Protein AF-A0A1I7GYC0-F1 (afdb_monomer)

pLDDT: mean 74.36, std 14.15, range [37.56, 94.44]

Nearest PDB structures (foldseek):
  2ltu-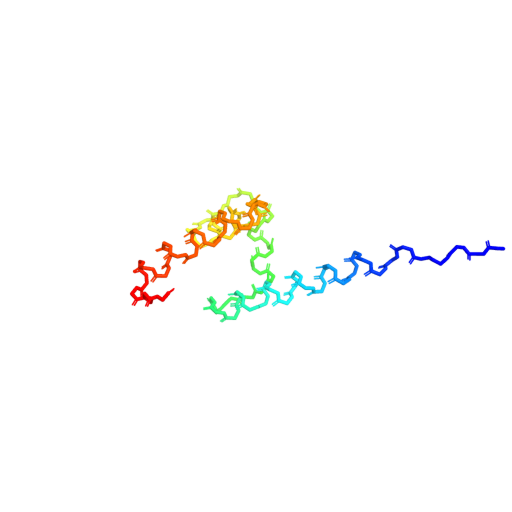assembly1_A  TM=5.463E-01  e=8.623E+00  Homo sapiens

Foldseek 3Di:
DDDDDPPPPVVVVVVVVLVVLCVVCVVVVHDSVVLVVCQVVVDNPDPSSVVVVVLVVDPDPVVNVVVVCVVCVVVVNHD

Sequence (79 aa):
MCEPLMIGASAQRQVRLRASLQRVADALGVSPETLIEDAKKGTFSDETSELLRLWFQIKDPSKRRFLLGEVRKAAGNAS

Solvent-accessible surface area (backbone atoms only — not comparable to full-atom values): 4794 Å² total; per-residue (Å²): 139,82,82,87,69,90,59,60,68,61,52,56,49,50,53,54,49,51,56,54,43,42,57,52,16,62,76,69,76,49,55,49,65,55,58,53,53,44,65,68,63,77,59,54,92,43,73,65,54,44,49,52,53,51,58,71,67,56,81,52,69,67,60,51,53,51,52,53,46,52,54,27,49,76,70,69,56,76,122

Mean predicted aligned error: 10.97 Å

Radius of gyration: 16.13 Å; Cα contacts (8 Å, |Δi|>4): 31; chains: 1; bounding box: 47×28×44 Å

Structure (mmCIF, N/CA/C/O backbone):
data_AF-A0A1I7GYC0-F1
#
_entry.id   AF-A0A1I7GYC0-F1
#
loop_
_atom_site.group_PDB
_atom_site.id
_atom_site.type_symbol
_atom_site.label_atom_id
_atom_site.label_alt_id
_atom_site.label_comp_id
_atom_site.label_asym_id
_atom_site.label_entity_id
_atom_site.label_seq_id
_atom_site.pdbx_PDB_ins_code
_atom_site.Cartn_x
_atom_site.Cartn_y
_atom_site.Cartn_z
_atom_site.occupancy
_atom_site.B_iso_or_equiv
_atom_site.auth_seq_id
_atom_site.auth_comp_id
_atom_site.auth_asym_id
_atom_site.auth_atom_id
_atom_site.pdbx_PDB_model_num
ATOM 1 N N . MET A 1 1 ? 38.067 -8.199 -27.233 1.00 37.56 1 MET A N 1
ATOM 2 C CA . MET A 1 1 ? 37.772 -7.181 -26.204 1.00 37.56 1 MET A CA 1
ATOM 3 C C . MET A 1 1 ? 36.331 -7.411 -25.780 1.00 37.56 1 MET A C 1
ATOM 5 O O . MET A 1 1 ? 35.455 -7.225 -26.609 1.00 37.56 1 MET A O 1
ATOM 9 N N . CYS A 1 2 ? 36.092 -7.944 -24.582 1.00 39.19 2 CYS A N 1
ATOM 10 C CA . CYS A 1 2 ? 34.742 -8.217 -24.079 1.00 39.19 2 CYS A CA 1
ATOM 11 C C . CYS A 1 2 ? 34.430 -7.211 -22.973 1.00 39.19 2 CYS A C 1
ATOM 13 O O . CYS A 1 2 ? 35.168 -7.126 -21.994 1.00 39.19 2 CYS A O 1
ATOM 15 N N . GLU A 1 3 ? 33.372 -6.431 -23.160 1.00 44.50 3 GLU A N 1
ATOM 16 C CA . GLU A 1 3 ? 32.879 -5.467 -22.179 1.00 44.50 3 GLU A CA 1
ATOM 17 C C . GLU A 1 3 ? 32.333 -6.195 -20.935 1.00 44.50 3 GLU A C 1
ATOM 19 O O . GLU A 1 3 ? 31.530 -7.125 -21.078 1.00 44.50 3 GLU A O 1
ATOM 24 N N . PRO A 1 4 ? 32.711 -5.806 -19.703 1.00 46.28 4 PRO A N 1
ATOM 25 C CA . PRO A 1 4 ? 32.142 -6.406 -18.511 1.00 46.28 4 PRO A CA 1
ATOM 26 C C . PRO A 1 4 ? 30.803 -5.733 -18.177 1.00 46.28 4 PRO A C 1
ATOM 28 O O . PRO A 1 4 ? 30.731 -4.690 -17.538 1.00 46.28 4 PRO A O 1
ATOM 31 N N . LEU A 1 5 ? 29.731 -6.383 -18.625 1.00 47.72 5 LEU A N 1
ATOM 32 C CA . LEU A 1 5 ? 28.529 -6.693 -17.845 1.00 47.72 5 LEU A CA 1
ATOM 33 C C . LEU A 1 5 ? 27.998 -5.581 -16.914 1.00 47.72 5 LEU A C 1
ATOM 35 O O . LEU A 1 5 ? 28.106 -5.649 -15.690 1.00 47.72 5 LEU A O 1
ATOM 39 N N . MET A 1 6 ? 27.200 -4.679 -17.488 1.00 49.22 6 MET A N 1
ATOM 40 C CA . MET A 1 6 ? 26.151 -3.910 -16.793 1.00 49.22 6 MET A CA 1
ATOM 41 C C . MET A 1 6 ? 24.988 -4.801 -16.265 1.00 49.22 6 MET A C 1
ATOM 43 O O . MET A 1 6 ? 23.831 -4.389 -16.253 1.00 49.22 6 MET A O 1
ATOM 47 N N . ILE A 1 7 ? 25.262 -6.039 -15.824 1.00 52.78 7 ILE A N 1
ATOM 48 C CA . ILE A 1 7 ? 24.254 -7.021 -15.359 1.00 52.78 7 ILE A CA 1
ATOM 49 C C . ILE A 1 7 ? 24.036 -6.961 -13.829 1.00 52.78 7 ILE A C 1
ATOM 51 O O . ILE A 1 7 ? 23.034 -7.451 -13.311 1.00 52.78 7 ILE A O 1
ATOM 55 N N . GLY A 1 8 ? 24.918 -6.296 -13.074 1.00 46.94 8 GLY A N 1
ATOM 56 C CA . GLY A 1 8 ? 24.846 -6.277 -11.604 1.00 46.94 8 GLY A CA 1
ATOM 57 C C . GLY A 1 8 ? 23.710 -5.428 -11.013 1.00 46.94 8 GLY A C 1
ATOM 58 O O . GLY A 1 8 ? 23.076 -5.822 -10.031 1.00 46.94 8 GLY A O 1
ATOM 59 N N . ALA A 1 9 ? 23.414 -4.269 -11.608 1.00 53.31 9 ALA A N 1
ATOM 60 C CA . ALA A 1 9 ? 22.505 -3.289 -11.006 1.00 53.31 9 ALA A CA 1
ATOM 61 C C . ALA A 1 9 ? 21.022 -3.702 -11.081 1.00 53.31 9 ALA A C 1
ATOM 63 O O . ALA A 1 9 ? 20.252 -3.438 -10.152 1.00 53.31 9 ALA A O 1
ATOM 64 N N . SER A 1 10 ? 20.613 -4.372 -12.163 1.00 59.72 10 SER A N 1
ATOM 65 C CA . SER A 1 10 ? 19.233 -4.835 -12.356 1.00 59.72 10 SER A CA 1
ATOM 66 C C . SER A 1 10 ? 18.921 -6.064 -11.496 1.00 59.72 10 SER A C 1
ATOM 68 O O . SER A 1 10 ? 17.884 -6.088 -10.830 1.00 59.72 10 SER A O 1
ATOM 70 N N . ALA A 1 11 ? 19.847 -7.023 -11.416 1.00 62.12 11 ALA A N 1
ATOM 71 C CA . ALA A 1 11 ? 19.709 -8.224 -10.596 1.00 62.12 11 ALA A CA 1
ATOM 72 C C . ALA A 1 11 ?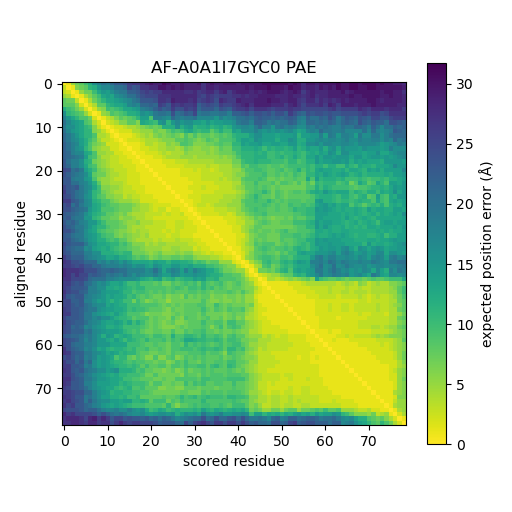 19.645 -7.887 -9.095 1.00 62.12 11 ALA A C 1
ATOM 74 O O . ALA A 1 11 ? 18.717 -8.299 -8.401 1.00 62.12 11 ALA A O 1
ATOM 75 N N . GLN A 1 12 ? 20.547 -7.036 -8.591 1.00 64.44 12 GLN A N 1
ATOM 76 C CA . GLN A 1 12 ? 20.513 -6.592 -7.188 1.00 64.44 12 GLN A CA 1
ATOM 77 C C . GLN A 1 12 ? 19.253 -5.787 -6.843 1.00 64.44 12 GLN A C 1
ATOM 79 O O . GLN A 1 12 ? 18.764 -5.817 -5.709 1.00 64.44 12 GLN A O 1
ATOM 84 N N . ARG A 1 13 ? 18.707 -5.032 -7.802 1.00 62.25 13 ARG A N 1
ATOM 85 C CA . ARG A 1 13 ? 17.436 -4.322 -7.625 1.00 62.25 13 ARG A CA 1
ATOM 86 C C . ARG A 1 13 ? 16.261 -5.298 -7.543 1.00 62.25 13 ARG A C 1
ATOM 88 O O . ARG A 1 13 ? 15.414 -5.122 -6.671 1.00 62.25 13 ARG A O 1
ATOM 95 N N . GLN A 1 14 ? 16.233 -6.329 -8.387 1.00 65.44 14 GLN A N 1
ATOM 96 C CA . GLN A 1 14 ? 15.205 -7.372 -8.342 1.00 65.44 14 GLN A CA 1
ATOM 97 C C . GLN A 1 14 ? 15.251 -8.179 -7.041 1.00 65.44 14 GLN A C 1
ATOM 99 O O . GLN A 1 14 ? 14.203 -8.399 -6.440 1.00 65.44 14 GLN A O 1
ATOM 104 N N . VAL A 1 15 ? 16.441 -8.534 -6.547 1.00 72.38 15 VAL A N 1
ATOM 105 C CA . VAL A 1 15 ? 16.599 -9.245 -5.265 1.00 72.38 15 VAL A CA 1
ATOM 106 C C . VAL A 1 15 ? 16.037 -8.423 -4.101 1.00 72.38 15 VAL A C 1
ATOM 108 O O . VAL A 1 15 ? 15.255 -8.932 -3.301 1.00 72.38 15 VAL A O 1
ATOM 111 N N . ARG A 1 16 ? 16.363 -7.124 -4.029 1.00 72.50 16 ARG A N 1
ATOM 112 C CA . ARG A 1 16 ? 15.849 -6.230 -2.973 1.00 72.50 16 ARG A CA 1
ATOM 113 C C . ARG A 1 16 ? 14.339 -6.022 -3.049 1.00 72.50 16 ARG A C 1
ATOM 115 O O . ARG A 1 16 ? 13.674 -5.956 -2.013 1.00 72.50 16 ARG A O 1
ATOM 122 N N . LEU A 1 17 ? 13.798 -5.920 -4.262 1.00 70.19 17 LEU A N 1
ATOM 123 C CA . LEU A 1 17 ? 12.356 -5.837 -4.482 1.00 70.19 17 LEU A CA 1
ATOM 124 C C . LEU A 1 17 ? 11.663 -7.121 -4.024 1.00 70.19 17 LEU A C 1
ATOM 126 O O . LEU A 1 17 ? 10.719 -7.033 -3.245 1.00 70.19 17 LEU A O 1
ATOM 130 N N . ARG A 1 18 ? 12.179 -8.295 -4.408 1.00 72.44 18 ARG A N 1
ATOM 131 C CA . ARG A 1 18 ? 11.625 -9.596 -4.007 1.00 72.44 18 ARG A CA 1
ATOM 132 C C . ARG A 1 18 ? 11.670 -9.798 -2.491 1.00 72.44 18 ARG A C 1
ATOM 134 O O . ARG A 1 18 ? 10.666 -10.186 -1.913 1.00 72.44 18 ARG A O 1
ATOM 141 N N . ALA A 1 19 ? 12.770 -9.434 -1.831 1.00 78.62 19 ALA A N 1
ATOM 142 C CA . ALA A 1 19 ? 12.882 -9.497 -0.369 1.00 78.62 19 ALA A CA 1
ATOM 143 C C . ALA A 1 19 ? 11.914 -8.544 0.357 1.00 78.62 19 ALA A C 1
ATOM 145 O O . ALA A 1 19 ? 11.467 -8.811 1.470 1.00 78.62 19 ALA A O 1
ATOM 146 N N . SER A 1 20 ? 11.591 -7.402 -0.252 1.00 76.12 20 SER A N 1
ATOM 147 C CA . SER A 1 20 ? 10.605 -6.474 0.311 1.00 76.12 20 SER A CA 1
ATOM 148 C C . SER A 1 20 ? 9.184 -6.995 0.121 1.00 76.12 20 SER A C 1
ATOM 150 O O . SER A 1 20 ? 8.382 -6.893 1.039 1.00 76.12 20 SER A O 1
ATOM 152 N N . LEU A 1 21 ? 8.907 -7.606 -1.031 1.00 76.62 21 LEU A N 1
ATOM 153 C CA . LEU A 1 21 ? 7.625 -8.235 -1.331 1.00 76.62 21 LEU A CA 1
ATOM 154 C C . LEU A 1 21 ? 7.369 -9.455 -0.435 1.00 76.62 21 LEU A C 1
ATOM 156 O O . LEU A 1 21 ? 6.266 -9.601 0.072 1.00 76.62 21 LEU A O 1
ATOM 160 N N . GLN A 1 22 ? 8.405 -10.257 -0.162 1.00 80.31 22 GLN A N 1
ATOM 161 C CA . GLN A 1 22 ? 8.336 -11.386 0.769 1.00 80.31 22 GLN A CA 1
ATOM 162 C C . GLN A 1 22 ? 7.926 -10.940 2.173 1.00 80.31 22 GLN A C 1
ATOM 164 O O . GLN A 1 22 ? 6.970 -11.465 2.719 1.00 80.31 22 GLN A O 1
ATOM 169 N N . ARG A 1 23 ? 8.577 -9.910 2.729 1.00 80.62 23 ARG A N 1
ATOM 170 C CA . ARG A 1 23 ? 8.238 -9.402 4.071 1.00 80.62 23 ARG A CA 1
ATOM 171 C C . ARG A 1 23 ? 6.799 -8.898 4.176 1.00 80.62 23 ARG A C 1
ATOM 173 O O . ARG A 1 23 ? 6.188 -9.009 5.231 1.00 80.62 23 ARG A O 1
ATOM 180 N N . VAL A 1 24 ? 6.278 -8.314 3.098 1.00 79.25 24 VAL A N 1
ATOM 181 C CA . VAL A 1 24 ? 4.875 -7.888 3.025 1.00 79.25 24 VAL A CA 1
ATOM 182 C C . VAL A 1 24 ? 3.952 -9.105 2.956 1.00 79.25 24 VAL A C 1
ATOM 184 O O . VAL A 1 24 ? 2.971 -9.152 3.686 1.00 79.25 24 VAL A O 1
ATOM 187 N N . ALA A 1 25 ? 4.283 -10.095 2.126 1.00 81.25 25 ALA A N 1
ATOM 188 C CA . ALA A 1 25 ? 3.525 -11.336 1.998 1.00 81.25 25 ALA A CA 1
ATOM 189 C C . ALA A 1 25 ? 3.436 -12.091 3.337 1.00 81.25 25 ALA A C 1
ATOM 191 O O . ALA A 1 25 ? 2.341 -12.453 3.762 1.00 81.25 25 ALA A O 1
ATOM 192 N N . ASP A 1 26 ? 4.562 -12.207 4.048 1.00 83.06 26 ASP A N 1
ATOM 193 C CA . ASP A 1 26 ? 4.643 -12.832 5.371 1.00 83.06 26 ASP A CA 1
ATOM 194 C C . ASP A 1 26 ? 3.753 -12.108 6.396 1.00 83.06 26 ASP A C 1
ATOM 196 O O . ASP A 1 26 ? 3.040 -12.749 7.164 1.00 83.06 26 ASP A O 1
ATOM 200 N N . ALA A 1 27 ? 3.750 -10.769 6.388 1.00 78.25 27 ALA A N 1
ATOM 201 C CA . ALA A 1 27 ? 2.921 -9.965 7.290 1.00 78.25 27 ALA A CA 1
ATOM 202 C C . ALA A 1 27 ? 1.415 -10.086 6.998 1.00 78.25 27 ALA A C 1
ATOM 204 O O . ALA A 1 27 ? 0.599 -9.934 7.905 1.00 78.25 27 ALA A O 1
ATOM 205 N N . LEU A 1 28 ? 1.052 -10.349 5.741 1.00 76.56 28 LEU A N 1
ATOM 206 C CA . LEU A 1 28 ? -0.329 -10.519 5.290 1.00 76.56 28 LEU A CA 1
ATOM 207 C C . LEU A 1 28 ? -0.799 -11.984 5.335 1.00 76.56 28 LEU A C 1
ATOM 209 O O . LEU A 1 28 ? -1.976 -12.245 5.105 1.00 76.56 28 LEU A O 1
ATOM 213 N N . GLY A 1 29 ? 0.094 -12.941 5.613 1.00 78.06 29 GLY A N 1
ATOM 214 C CA . GLY A 1 29 ? -0.221 -14.373 5.591 1.00 78.06 29 GLY A CA 1
ATOM 215 C C . GLY A 1 29 ? -0.542 -14.916 4.192 1.00 78.06 29 GLY A C 1
ATOM 216 O O . GLY A 1 29 ? -1.251 -15.914 4.073 1.00 78.06 29 GLY A O 1
ATOM 217 N N . VAL A 1 30 ? -0.045 -14.266 3.134 1.00 80.62 30 VAL A N 1
ATOM 218 C CA . VAL A 1 30 ? -0.267 -14.656 1.730 1.00 80.62 30 VAL A CA 1
ATOM 219 C C . VAL A 1 30 ? 1.049 -15.004 1.042 1.00 80.62 30 VAL A C 1
ATOM 221 O O . VAL A 1 30 ? 2.128 -14.712 1.551 1.00 80.62 30 VAL A O 1
ATOM 224 N N . SER A 1 31 ? 0.981 -15.615 -0.144 1.00 80.62 31 SER A N 1
ATOM 225 C CA . SER A 1 31 ? 2.186 -15.841 -0.948 1.00 80.62 31 SER A CA 1
ATOM 226 C C . SER A 1 31 ? 2.614 -14.561 -1.689 1.00 80.62 31 SER A C 1
ATOM 228 O O . SER A 1 31 ? 1.756 -13.791 -2.134 1.00 80.62 31 SER A O 1
ATOM 230 N N . PRO A 1 32 ? 3.922 -14.313 -1.883 1.00 76.75 32 PRO A N 1
ATOM 231 C CA . PRO A 1 32 ? 4.404 -13.224 -2.737 1.00 76.75 32 PRO A CA 1
ATOM 232 C C . PRO A 1 32 ? 3.864 -13.312 -4.169 1.00 76.75 32 PRO A C 1
ATOM 234 O O . PRO A 1 32 ? 3.637 -12.289 -4.812 1.00 76.75 32 PRO A O 1
ATOM 237 N N . GLU A 1 33 ? 3.653 -14.529 -4.669 1.00 79.31 33 GLU A N 1
ATOM 238 C CA . GLU A 1 33 ? 3.064 -14.809 -5.975 1.00 79.31 33 GLU A CA 1
ATOM 239 C C . GLU A 1 33 ? 1.631 -14.271 -6.064 1.00 79.31 33 GLU A C 1
ATOM 241 O O . GLU A 1 33 ? 1.291 -13.661 -7.073 1.00 79.31 33 GLU A O 1
ATOM 246 N N . THR A 1 34 ? 0.834 -14.392 -4.995 1.00 75.25 34 THR A N 1
ATOM 247 C CA . THR A 1 34 ? -0.503 -13.779 -4.894 1.00 75.25 34 THR A CA 1
ATOM 248 C C . THR A 1 34 ? -0.422 -12.266 -5.099 1.00 75.25 34 THR A C 1
ATOM 250 O O . THR A 1 34 ? -1.108 -11.725 -5.960 1.00 75.25 34 THR A O 1
ATOM 253 N N . LEU A 1 35 ? 0.497 -11.592 -4.399 1.00 73.94 35 LEU A N 1
ATOM 254 C CA . LEU A 1 35 ? 0.683 -10.141 -4.521 1.00 73.94 35 LEU A CA 1
ATOM 255 C C . LEU A 1 35 ? 1.158 -9.716 -5.922 1.00 73.94 35 LEU A C 1
ATOM 257 O O . LEU A 1 35 ? 0.782 -8.653 -6.415 1.00 73.94 35 LEU A O 1
ATOM 261 N N . ILE A 1 36 ? 1.996 -10.528 -6.577 1.00 74.25 36 ILE A N 1
ATOM 262 C CA . ILE A 1 36 ? 2.461 -10.279 -7.951 1.00 74.25 36 ILE A CA 1
ATOM 263 C C . ILE A 1 36 ? 1.316 -10.455 -8.953 1.00 74.25 36 ILE A C 1
ATOM 265 O O . ILE A 1 36 ? 1.178 -9.637 -9.862 1.00 74.25 36 ILE A O 1
ATOM 269 N N . GLU A 1 37 ? 0.516 -11.510 -8.811 1.00 73.50 37 GLU A N 1
ATOM 270 C CA . GLU A 1 37 ? -0.643 -11.761 -9.669 1.00 73.50 37 GLU A CA 1
ATOM 271 C C . GLU A 1 37 ? -1.702 -10.667 -9.505 1.00 73.50 37 GLU A C 1
ATOM 273 O O . GLU A 1 37 ? -2.208 -10.155 -10.502 1.00 73.50 37 GLU A O 1
ATOM 278 N N . ASP A 1 38 ? -1.969 -10.217 -8.281 1.00 72.00 38 ASP A N 1
ATOM 279 C CA . ASP A 1 38 ? -2.906 -9.118 -8.037 1.00 72.00 38 ASP A CA 1
ATOM 280 C C . ASP A 1 38 ? -2.390 -7.787 -8.596 1.00 72.00 38 ASP A C 1
ATOM 282 O O . ASP A 1 38 ? -3.145 -7.040 -9.220 1.00 72.00 38 ASP A O 1
ATOM 286 N N . ALA A 1 39 ? -1.079 -7.532 -8.519 1.00 69.31 39 ALA A N 1
ATOM 287 C CA . ALA A 1 39 ? -0.471 -6.374 -9.171 1.00 69.31 39 ALA A CA 1
ATOM 288 C C . ALA A 1 39 ? -0.600 -6.396 -10.708 1.00 69.31 39 ALA A C 1
ATOM 290 O O . ALA A 1 39 ? -0.646 -5.330 -11.328 1.00 69.31 39 ALA A O 1
ATOM 291 N N . LYS A 1 40 ? -0.668 -7.582 -11.334 1.00 69.94 40 LYS A N 1
ATOM 292 C CA . LYS A 1 40 ? -0.868 -7.734 -12.789 1.00 69.94 40 LYS A CA 1
ATOM 293 C C . LYS A 1 40 ? -2.317 -7.525 -13.219 1.00 69.94 40 LYS A C 1
ATOM 295 O O . LYS A 1 40 ? -2.539 -7.095 -14.348 1.00 69.94 40 LYS A O 1
ATOM 300 N N . LYS A 1 41 ? -3.293 -7.820 -12.353 1.00 68.31 41 LYS A N 1
ATOM 301 C CA . LYS A 1 41 ? -4.725 -7.719 -12.684 1.00 68.31 41 LYS A CA 1
ATOM 302 C C . LYS A 1 41 ? -5.184 -6.281 -12.930 1.00 68.31 41 LYS A C 1
ATOM 304 O O . LYS A 1 41 ? -6.215 -6.084 -13.562 1.00 68.31 41 LYS A O 1
ATOM 309 N N . GLY A 1 42 ? -4.455 -5.271 -12.449 1.00 58.72 42 GLY A N 1
ATOM 310 C CA . GLY A 1 42 ? -4.789 -3.851 -12.640 1.00 58.72 42 GLY A CA 1
ATOM 311 C C . GLY A 1 42 ? -6.023 -3.374 -11.858 1.00 58.72 42 GLY A C 1
ATOM 312 O O . GLY A 1 42 ? -6.155 -2.181 -11.601 1.00 58.72 42 GLY A O 1
ATOM 313 N N . THR A 1 43 ? -6.884 -4.297 -11.429 1.00 60.91 43 THR A N 1
ATOM 314 C CA . THR A 1 43 ? -7.922 -4.131 -10.411 1.00 60.91 43 THR A CA 1
ATOM 315 C C . THR A 1 43 ? -7.425 -4.694 -9.085 1.00 60.91 43 THR A C 1
ATOM 317 O O . THR A 1 43 ? -7.274 -5.905 -8.933 1.00 60.91 43 THR A O 1
ATOM 320 N N . PHE A 1 44 ? -7.176 -3.800 -8.135 1.00 63.16 44 PHE A N 1
ATOM 321 C CA . PHE A 1 44 ? -6.740 -4.118 -6.781 1.00 63.16 44 PHE A CA 1
ATOM 322 C C . PHE A 1 44 ? -8.008 -4.379 -5.970 1.00 63.16 44 PHE A C 1
ATOM 324 O O . PHE A 1 44 ? -8.754 -3.451 -5.672 1.00 63.16 44 PHE A O 1
ATOM 331 N N . SER A 1 45 ? -8.319 -5.654 -5.732 1.00 62.03 45 SER A N 1
ATOM 332 C CA . SER A 1 45 ? -9.607 -6.082 -5.164 1.00 62.03 45 SER A CA 1
ATOM 333 C C . SER A 1 45 ? -9.807 -5.682 -3.704 1.00 62.03 45 SER A C 1
ATOM 335 O O . SER A 1 45 ? -10.926 -5.765 -3.205 1.00 62.03 45 SER A O 1
ATOM 337 N N . ASP A 1 46 ? -8.742 -5.255 -3.026 1.00 73.12 46 ASP A N 1
ATOM 338 C CA . ASP A 1 46 ? -8.752 -4.857 -1.625 1.00 73.12 46 ASP A CA 1
ATOM 339 C C . ASP A 1 46 ? -7.863 -3.624 -1.368 1.00 73.12 46 ASP A C 1
ATOM 341 O O . ASP A 1 46 ? -6.968 -3.274 -2.147 1.00 73.12 46 ASP A O 1
ATOM 345 N N . GLU A 1 47 ? -8.129 -2.958 -0.243 1.00 75.75 47 GLU A N 1
ATOM 346 C CA . GLU A 1 47 ? -7.458 -1.726 0.194 1.00 75.75 47 GLU A CA 1
ATOM 347 C C . GLU A 1 47 ? -5.945 -1.911 0.397 1.00 75.75 47 GLU A C 1
ATOM 349 O O . GLU A 1 47 ? -5.169 -0.972 0.207 1.00 75.75 47 GLU A O 1
ATOM 354 N N . THR A 1 48 ? -5.501 -3.127 0.732 1.00 75.25 48 THR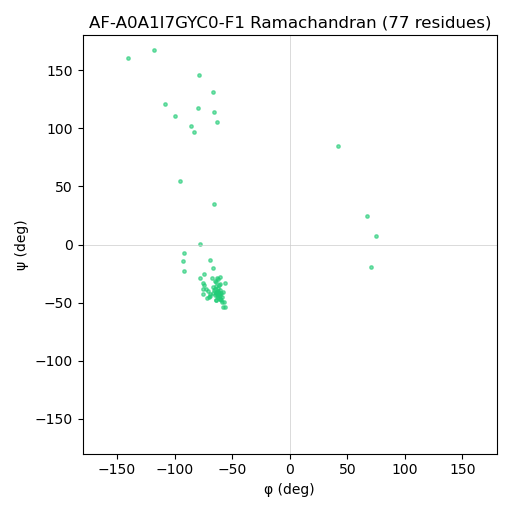 A N 1
ATOM 355 C CA . THR A 1 48 ? -4.082 -3.444 0.952 1.00 75.25 48 THR A CA 1
ATOM 356 C C . THR A 1 48 ? -3.319 -3.447 -0.369 1.00 75.25 48 THR A C 1
ATOM 358 O O . THR A 1 48 ? -2.249 -2.842 -0.488 1.00 75.25 48 THR A O 1
ATOM 361 N N . SER A 1 49 ? -3.892 -4.083 -1.383 1.00 72.38 49 SER A N 1
ATOM 362 C CA . SER A 1 49 ? -3.360 -4.167 -2.736 1.00 72.38 49 SER A CA 1
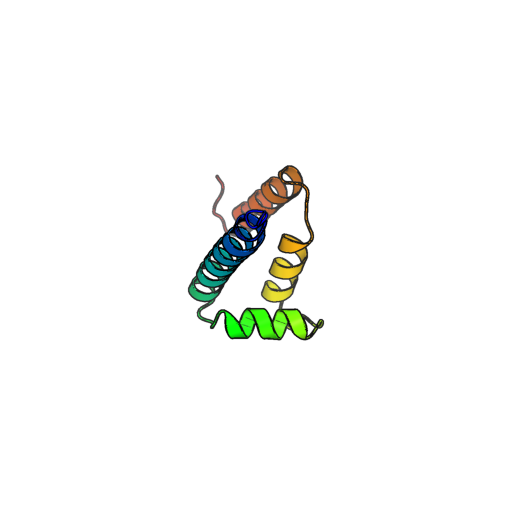ATOM 363 C C . SER A 1 49 ? -3.258 -2.774 -3.376 1.00 72.38 49 SER A C 1
ATOM 365 O O . SER A 1 49 ? -2.234 -2.435 -3.980 1.00 72.38 49 SER A O 1
ATOM 367 N N . GLU A 1 50 ? -4.264 -1.920 -3.167 1.00 78.31 50 GLU A N 1
ATOM 368 C CA . GLU A 1 50 ? -4.254 -0.523 -3.620 1.00 78.31 50 GLU A CA 1
ATOM 369 C C . GLU A 1 50 ? -3.185 0.312 -2.890 1.00 78.31 50 GLU A C 1
ATOM 371 O O . GLU A 1 50 ? -2.430 1.067 -3.515 1.00 78.31 50 GLU A O 1
ATOM 376 N N . LEU A 1 51 ? -3.041 0.129 -1.575 1.00 83.00 51 LEU A N 1
ATOM 377 C CA . LEU A 1 51 ? -2.025 0.821 -0.782 1.00 83.00 51 LEU A CA 1
ATOM 378 C C . LEU A 1 51 ? -0.606 0.442 -1.229 1.00 83.00 51 LEU A C 1
ATOM 380 O O . LEU A 1 51 ? 0.244 1.322 -1.392 1.00 83.00 51 LEU A O 1
ATOM 384 N N . LEU A 1 52 ? -0.349 -0.840 -1.511 1.00 77.88 52 LEU A N 1
ATOM 385 C CA . LEU A 1 52 ? 0.9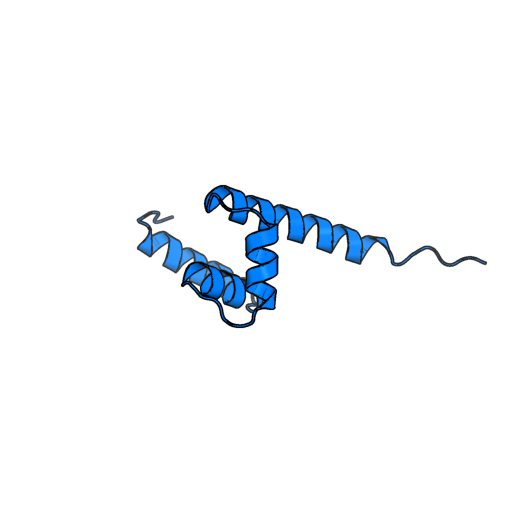29 -1.307 -2.057 1.00 77.88 52 LEU A CA 1
ATOM 386 C C . LEU A 1 52 ? 1.223 -0.693 -3.430 1.00 77.88 52 LEU A C 1
ATOM 388 O O . LEU A 1 52 ? 2.331 -0.195 -3.663 1.00 77.88 52 LEU A O 1
ATOM 392 N N . ARG A 1 53 ? 0.237 -0.668 -4.332 1.00 78.81 53 ARG A N 1
ATOM 393 C CA . ARG A 1 53 ? 0.370 -0.038 -5.652 1.00 78.81 53 ARG A CA 1
ATOM 394 C C . ARG A 1 53 ? 0.777 1.426 -5.538 1.00 78.81 53 ARG A C 1
ATOM 396 O O . ARG A 1 53 ? 1.776 1.838 -6.140 1.00 78.81 53 ARG A O 1
ATOM 403 N N . LE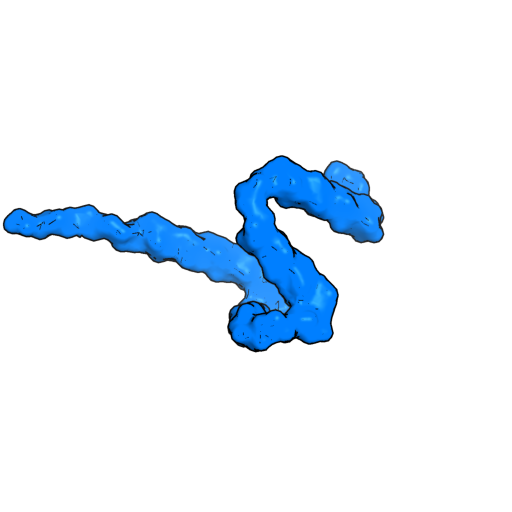U A 1 54 ? 0.026 2.206 -4.762 1.00 82.94 54 LEU A N 1
ATOM 404 C CA . LEU A 1 54 ? 0.306 3.623 -4.537 1.00 82.94 54 LEU A CA 1
ATOM 405 C C . LEU A 1 54 ? 1.698 3.809 -3.915 1.00 82.94 54 LEU A C 1
ATOM 407 O O . LEU A 1 54 ? 2.480 4.649 -4.372 1.00 82.94 54 LEU A O 1
ATOM 411 N N . TRP A 1 55 ? 2.074 2.959 -2.956 1.00 84.88 55 TRP A N 1
ATOM 412 C CA . TRP A 1 55 ? 3.387 2.987 -2.311 1.00 84.88 55 TRP A CA 1
ATOM 413 C C . TRP A 1 55 ? 4.565 2.837 -3.293 1.00 84.88 55 TRP A C 1
ATOM 415 O O . TRP A 1 55 ? 5.578 3.551 -3.192 1.00 84.88 55 TRP A O 1
ATOM 425 N N . PHE A 1 56 ? 4.448 1.953 -4.290 1.00 79.12 56 PHE A N 1
ATOM 426 C CA . PHE A 1 56 ? 5.467 1.776 -5.336 1.00 79.12 56 PHE A CA 1
ATOM 427 C C . PHE A 1 56 ? 5.481 2.906 -6.382 1.00 79.12 56 PHE A C 1
ATOM 429 O O . PHE A 1 56 ? 6.534 3.184 -6.984 1.00 79.12 56 PHE A O 1
ATOM 436 N N . GLN A 1 57 ? 4.357 3.598 -6.583 1.00 83.31 57 GLN A N 1
ATOM 437 C CA . GLN A 1 57 ? 4.267 4.758 -7.476 1.00 83.31 57 GLN A CA 1
ATOM 438 C C . GLN A 1 57 ? 4.908 6.015 -6.877 1.00 83.31 57 GLN A C 1
ATOM 440 O O . GLN A 1 57 ? 5.536 6.780 -7.611 1.00 83.31 57 GLN A O 1
ATOM 445 N N . ILE A 1 58 ? 4.860 6.194 -5.556 1.00 85.56 58 ILE A N 1
ATOM 446 C CA . ILE A 1 58 ? 5.494 7.336 -4.885 1.00 85.56 58 ILE A CA 1
ATOM 447 C C . ILE A 1 58 ? 7.019 7.249 -5.042 1.00 85.56 58 ILE A C 1
ATOM 449 O O . ILE A 1 58 ? 7.662 6.335 -4.524 1.00 85.56 58 ILE A O 1
ATOM 453 N N . LYS A 1 59 ? 7.622 8.193 -5.772 1.00 88.25 59 LYS A N 1
ATOM 454 C CA . LYS A 1 59 ? 9.086 8.259 -5.960 1.00 88.25 59 LYS A CA 1
ATOM 455 C C . LYS A 1 59 ? 9.790 9.140 -4.931 1.00 88.25 59 LYS A C 1
ATOM 457 O O . LYS A 1 59 ? 10.968 8.933 -4.672 1.00 88.25 59 LYS A O 1
ATOM 462 N N . ASP A 1 60 ? 9.057 10.069 -4.325 1.00 93.00 60 ASP A N 1
ATOM 463 C CA . ASP A 1 60 ? 9.565 11.007 -3.327 1.00 93.00 60 ASP A CA 1
ATOM 464 C C . ASP A 1 60 ? 9.680 10.342 -1.934 1.00 93.00 60 ASP A C 1
ATOM 466 O O . ASP A 1 60 ? 8.660 9.943 -1.353 1.00 93.00 60 ASP A O 1
ATOM 470 N N . PRO A 1 61 ? 10.895 10.226 -1.361 1.00 88.81 61 PRO A N 1
ATOM 471 C CA . PRO A 1 61 ? 11.102 9.650 -0.033 1.00 88.81 61 PRO A CA 1
ATOM 472 C C . PRO A 1 61 ? 10.423 10.424 1.104 1.00 88.81 61 PRO A C 1
ATOM 474 O O . PRO A 1 61 ? 10.053 9.827 2.116 1.00 88.81 61 PRO A O 1
ATOM 477 N N . SER A 1 62 ? 10.250 11.740 0.977 1.00 92.94 62 SER A N 1
ATOM 478 C CA . SER A 1 62 ? 9.588 12.563 1.996 1.00 92.94 62 SER A CA 1
ATOM 479 C C . SER A 1 62 ? 8.088 12.286 2.037 1.00 92.94 62 SER A C 1
ATOM 481 O O . SER A 1 62 ? 7.536 12.113 3.122 1.00 92.94 62 SER A O 1
ATOM 483 N N . LYS A 1 63 ? 7.450 12.101 0.874 1.00 93.06 63 LYS A N 1
ATOM 484 C CA . LYS A 1 63 ? 6.040 11.675 0.796 1.00 93.06 63 LYS A CA 1
ATOM 485 C C . LYS A 1 63 ? 5.822 10.284 1.389 1.00 93.06 63 LYS A C 1
ATOM 487 O O . LYS A 1 63 ? 4.858 10.079 2.119 1.00 93.06 63 LYS A O 1
ATOM 492 N N . ARG A 1 64 ? 6.740 9.339 1.139 1.00 92.69 64 ARG A N 1
ATOM 493 C CA . ARG A 1 64 ? 6.690 8.006 1.769 1.00 92.69 64 ARG A CA 1
ATOM 494 C C . ARG A 1 64 ? 6.779 8.081 3.291 1.00 92.69 64 ARG A C 1
ATOM 496 O O . ARG A 1 64 ? 5.990 7.437 3.971 1.00 92.69 64 ARG A O 1
ATOM 503 N N . ARG A 1 65 ? 7.717 8.868 3.829 1.00 92.19 65 ARG A N 1
ATOM 504 C CA . ARG A 1 65 ? 7.875 9.040 5.285 1.00 92.19 65 ARG A CA 1
ATOM 505 C C . ARG A 1 65 ? 6.638 9.658 5.927 1.00 92.19 65 ARG A C 1
ATOM 507 O O . ARG A 1 65 ? 6.203 9.169 6.961 1.00 92.19 65 ARG A O 1
ATOM 514 N N . PHE A 1 66 ? 6.067 10.680 5.293 1.00 94.44 66 PHE A N 1
ATOM 515 C CA . PHE A 1 66 ? 4.827 11.302 5.748 1.00 94.44 66 PHE A CA 1
ATOM 516 C C . PHE A 1 66 ? 3.683 10.281 5.828 1.00 94.44 66 PHE A C 1
ATOM 518 O O . PHE A 1 66 ? 3.114 10.087 6.896 1.00 94.44 66 PHE A O 1
ATOM 525 N N . LEU A 1 67 ? 3.413 9.556 4.737 1.00 93.19 67 LEU A N 1
ATOM 526 C CA . LEU A 1 67 ? 2.331 8.565 4.694 1.00 93.19 67 LEU A CA 1
ATOM 527 C C . LEU A 1 67 ? 2.541 7.415 5.683 1.00 93.19 67 LEU A C 1
ATOM 529 O O . LEU A 1 67 ? 1.586 6.972 6.311 1.00 93.19 67 LEU A O 1
ATOM 533 N N . LEU A 1 68 ? 3.783 6.957 5.869 1.00 90.25 68 LEU A N 1
ATOM 534 C CA . LEU A 1 68 ? 4.089 5.965 6.901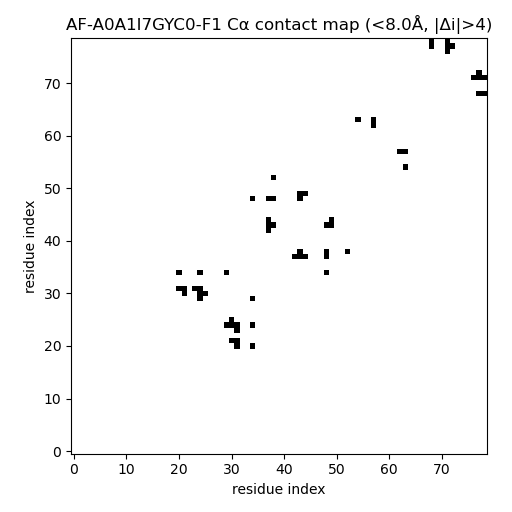 1.00 90.25 68 LEU A CA 1
ATOM 535 C C . LEU A 1 68 ? 3.749 6.482 8.303 1.00 90.25 68 LEU A C 1
ATOM 537 O O . LEU A 1 68 ? 3.253 5.716 9.122 1.00 90.25 68 LEU A O 1
ATOM 541 N N . GLY A 1 69 ? 4.005 7.765 8.573 1.00 92.69 69 GLY A N 1
ATOM 542 C CA . GLY A 1 69 ? 3.613 8.417 9.820 1.00 92.69 69 GLY A CA 1
ATOM 543 C C . GLY A 1 69 ? 2.099 8.408 10.024 1.00 92.69 69 GLY A C 1
ATOM 544 O O . GLY A 1 69 ? 1.635 8.054 11.103 1.00 92.69 69 GLY A O 1
ATOM 545 N N . GLU A 1 70 ? 1.325 8.711 8.982 1.00 93.94 70 GLU A N 1
ATOM 546 C CA . GLU A 1 70 ? -0.142 8.687 9.051 1.00 93.94 70 GLU A CA 1
ATOM 547 C C . GLU A 1 70 ? -0.690 7.271 9.289 1.00 93.94 70 GLU A C 1
ATOM 549 O O . GLU A 1 70 ? -1.527 7.074 10.168 1.00 93.94 70 GLU A O 1
ATOM 554 N N . VAL A 1 71 ? -0.150 6.259 8.598 1.00 89.94 71 VAL A N 1
ATOM 555 C CA . VAL A 1 71 ? -0.516 4.847 8.821 1.00 89.94 71 VAL A CA 1
ATOM 556 C C . VAL A 1 71 ? -0.162 4.400 10.243 1.00 89.94 71 VAL A C 1
ATOM 558 O O . VAL A 1 71 ? -0.955 3.728 10.898 1.00 89.94 71 VAL A O 1
ATOM 561 N N . ARG A 1 72 ? 1.005 4.801 10.762 1.00 89.00 72 ARG A N 1
ATOM 562 C CA . ARG A 1 72 ? 1.421 4.499 12.140 1.00 89.00 72 ARG A CA 1
ATOM 563 C C . ARG A 1 72 ? 0.499 5.124 13.178 1.00 89.00 72 ARG A C 1
ATOM 565 O O . ARG A 1 72 ? 0.119 4.436 14.121 1.00 89.00 72 ARG A O 1
ATOM 572 N N . LYS A 1 73 ? 0.119 6.392 12.996 1.00 91.88 73 LYS A N 1
ATOM 573 C CA . LYS A 1 73 ? -0.848 7.075 13.868 1.00 91.88 73 LYS A CA 1
ATOM 574 C C . LYS A 1 73 ? -2.190 6.349 13.872 1.00 91.88 73 LYS A C 1
ATOM 576 O O . LYS A 1 73 ? -2.713 6.073 14.946 1.00 91.88 73 LYS A O 1
ATOM 581 N N . ALA A 1 74 ? -2.707 5.994 12.694 1.00 88.69 74 ALA A N 1
ATOM 582 C CA . ALA A 1 74 ? -3.965 5.260 12.566 1.00 88.69 74 ALA A CA 1
ATOM 583 C C . ALA A 1 74 ? -3.910 3.875 13.237 1.00 88.69 74 ALA A C 1
ATOM 585 O O . ALA A 1 74 ? -4.884 3.448 13.846 1.00 88.69 74 ALA A O 1
ATOM 586 N N . ALA A 1 75 ? -2.755 3.204 13.190 1.00 86.06 75 ALA A N 1
ATOM 587 C CA . ALA A 1 75 ? -2.526 1.917 13.847 1.00 86.06 75 ALA A CA 1
ATOM 588 C C . ALA A 1 75 ? -2.267 2.014 15.368 1.00 86.06 75 ALA A C 1
ATOM 590 O O . ALA A 1 75 ? -1.995 0.995 15.996 1.00 86.06 75 ALA A O 1
ATOM 591 N N . GLY A 1 76 ? -2.283 3.214 15.963 1.00 88.94 76 GLY A N 1
ATOM 592 C CA . GLY A 1 76 ? -1.950 3.422 17.380 1.00 88.94 76 GLY A CA 1
ATOM 593 C C . GLY A 1 76 ? -0.452 3.330 17.708 1.00 88.94 76 GLY A C 1
ATOM 594 O O . GLY A 1 76 ? -0.070 3.412 18.871 1.00 88.94 76 GLY A O 1
ATOM 595 N N . ASN A 1 77 ? 0.411 3.217 16.695 1.00 73.31 77 ASN A N 1
ATOM 596 C CA . ASN A 1 77 ? 1.864 3.087 16.822 1.00 73.31 77 ASN A CA 1
ATOM 597 C C . ASN A 1 77 ? 2.558 4.451 16.690 1.00 73.31 77 ASN A C 1
ATOM 599 O O . ASN A 1 77 ? 3.417 4.638 15.826 1.00 73.31 77 ASN A O 1
ATOM 603 N N . ALA A 1 78 ? 2.153 5.432 17.500 1.00 52.97 78 ALA A N 1
ATOM 604 C CA . ALA A 1 78 ? 2.737 6.770 17.463 1.00 52.97 78 ALA A CA 1
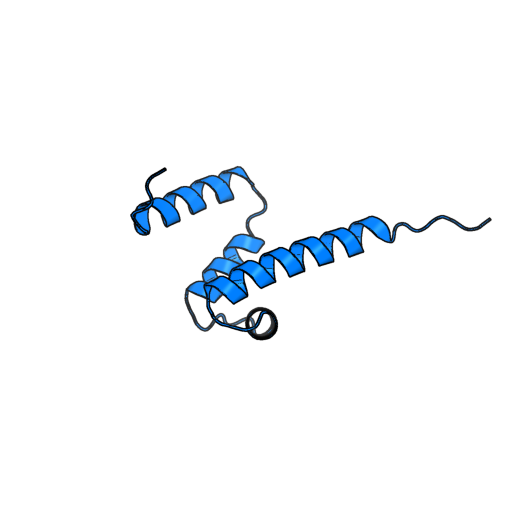ATOM 605 C C . ALA A 1 78 ? 4.235 6.724 17.835 1.00 52.97 78 ALA A C 1
ATOM 607 O O . ALA A 1 78 ? 4.603 6.525 18.992 1.00 52.97 78 ALA A O 1
ATOM 608 N N . SER A 1 79 ? 5.108 6.880 16.837 1.00 51.84 79 SER A N 1
ATOM 609 C CA . SER A 1 79 ? 6.552 7.129 16.972 1.00 51.84 79 SER A CA 1
ATOM 610 C C . SER A 1 79 ? 7.062 7.897 15.762 1.00 51.84 79 SER A C 1
ATOM 612 O O . SER A 1 79 ? 6.869 7.400 14.621 1.00 51.84 79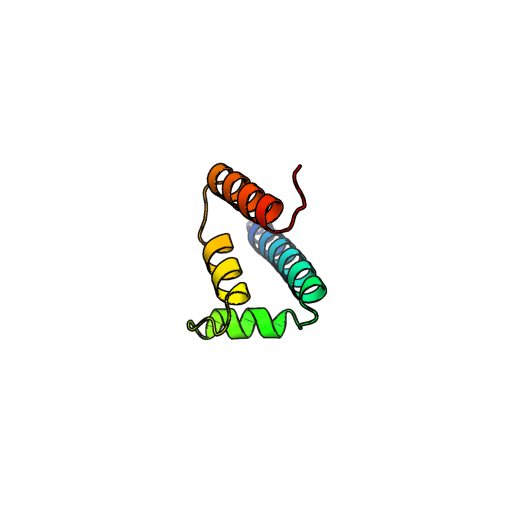 SER A O 1
#

Secondary structure (DSSP, 8-state):
-----TTHHHHHHHHHHHHHHHHHHHHHTS-HHHHHHHHHHSS--SHHHHHHHHHHH---HHHHHHHHHHHHHHTT---